Protein AF-A0AAW8ALJ7-F1 (afdb_monomer_lite)

Foldseek 3Di:
DKKFKCADDDPDDDTPDIDDLPDDCPPDDDFRPDPRRDMDMDDDDDPDDDGDDDDDDDDDPPCPDDDDDDDPPPDDD

Secondary structure (DSSP, 8-state):
-EEEEEESSSS-SS-SEEEETTS--TT------STT--EEEEEE--SS------------STT--------S-S---

Sequence (77 aa):
DTLKIFEGIAATGTPLFVAGASTALVGQSFTAADASGCLTFQWISDASDVDAGWSALITTGPNAGSDASYSVCSDAP

pLDDT: mean 83.67, std 14.06, range [45.91, 97.19]

Structure (mmCIF, N/CA/C/O backbone):
data_AF-A0AAW8ALJ7-F1
#
_entry.id   AF-A0AAW8ALJ7-F1
#
loop_
_atom_site.group_PDB
_atom_site.id
_atom_site.type_symbol
_atom_site.label_atom_id
_atom_site.label_alt_id
_atom_site.label_comp_id
_atom_site.label_asym_id
_atom_site.label_entity_id
_atom_site.label_seq_id
_atom_site.pdbx_PDB_ins_code
_atom_site.Cartn_x
_atom_site.Cartn_y
_atom_site.Cartn_z
_atom_site.occupancy
_atom_site.B_iso_or_equiv
_atom_site.auth_seq_id
_atom_site.auth_comp_id
_atom_site.auth_asym_id
_atom_site.auth_atom_id
_atom_site.pdbx_PDB_model_num
ATOM 1 N N . ASP A 1 1 ? 11.164 -1.524 -9.107 1.00 89.56 1 ASP A N 1
ATOM 2 C CA . ASP A 1 1 ? 9.935 -0.968 -8.474 1.00 89.56 1 ASP A CA 1
ATOM 3 C C . ASP A 1 1 ? 9.496 -1.618 -7.151 1.00 89.56 1 ASP A C 1
ATOM 5 O O . ASP A 1 1 ? 9.816 -2.775 -6.875 1.00 89.56 1 ASP A O 1
ATOM 9 N N . THR A 1 2 ? 8.748 -0.894 -6.301 1.00 93.50 2 THR A N 1
ATOM 10 C CA . THR A 1 2 ? 8.236 -1.382 -5.000 1.00 93.50 2 THR A CA 1
ATOM 11 C C . THR A 1 2 ? 6.913 -0.726 -4.574 1.00 93.50 2 THR A C 1
ATOM 13 O O . THR A 1 2 ? 6.795 0.500 -4.554 1.00 93.50 2 THR A O 1
ATOM 16 N N . LEU A 1 3 ? 5.952 -1.543 -4.127 1.00 95.88 3 LEU A N 1
ATOM 17 C CA . LEU A 1 3 ? 4.718 -1.128 -3.452 1.00 95.88 3 LEU A CA 1
ATOM 18 C C . LEU A 1 3 ? 4.867 -1.282 -1.937 1.00 95.88 3 LEU A C 1
ATOM 20 O O . LEU A 1 3 ? 5.267 -2.338 -1.445 1.00 95.88 3 LEU A O 1
ATOM 24 N N . LYS A 1 4 ? 4.488 -0.247 -1.191 1.00 97.19 4 LYS A N 1
ATOM 25 C CA . LYS A 1 4 ? 4.380 -0.273 0.269 1.00 97.19 4 LYS A CA 1
ATOM 26 C C . LYS A 1 4 ? 2.973 0.119 0.697 1.00 97.19 4 LYS A C 1
ATOM 28 O O . LYS A 1 4 ? 2.396 1.049 0.132 1.00 97.19 4 LYS A O 1
ATOM 33 N N . ILE A 1 5 ? 2.453 -0.562 1.712 1.00 96.75 5 ILE A N 1
ATOM 34 C CA . ILE A 1 5 ? 1.156 -0.260 2.329 1.00 96.75 5 ILE A CA 1
ATOM 35 C C . ILE A 1 5 ? 1.408 0.089 3.791 1.00 96.75 5 ILE A C 1
ATOM 37 O O . ILE A 1 5 ? 2.075 -0.667 4.496 1.00 96.75 5 ILE A O 1
ATOM 41 N N . PHE A 1 6 ? 0.888 1.224 4.239 1.00 96.12 6 PHE A N 1
ATOM 42 C CA . PHE A 1 6 ? 1.015 1.726 5.605 1.00 96.12 6 PHE A CA 1
ATOM 43 C C . PHE A 1 6 ? -0.361 1.832 6.261 1.00 96.12 6 PHE A C 1
ATOM 45 O O . PHE A 1 6 ? -1.348 2.108 5.576 1.00 96.12 6 PHE A O 1
ATOM 52 N N . GLU A 1 7 ? -0.400 1.646 7.582 1.00 94.69 7 GLU A N 1
ATOM 53 C CA . GLU A 1 7 ? -1.549 2.067 8.386 1.00 94.69 7 GLU A CA 1
ATOM 54 C C . GLU A 1 7 ? -1.641 3.588 8.427 1.00 94.69 7 GLU A C 1
ATOM 56 O O . GLU A 1 7 ? -0.629 4.293 8.518 1.00 94.69 7 GLU A O 1
ATOM 61 N N . GLY A 1 8 ? -2.874 4.070 8.413 1.00 89.94 8 GLY A N 1
ATOM 62 C CA . GLY A 1 8 ? -3.197 5.463 8.616 1.00 89.94 8 GLY A CA 1
ATOM 63 C C . GLY A 1 8 ? -3.014 6.357 7.404 1.00 89.94 8 GLY A C 1
ATOM 64 O O . GLY A 1 8 ? -2.915 5.931 6.251 1.00 89.94 8 GLY A O 1
ATOM 65 N N . ILE A 1 9 ? -3.008 7.657 7.690 1.00 88.12 9 ILE A N 1
ATOM 66 C CA . ILE A 1 9 ? -3.079 8.736 6.695 1.00 88.12 9 ILE A CA 1
ATOM 67 C C . ILE A 1 9 ? -1.720 9.150 6.108 1.00 88.12 9 ILE A C 1
ATOM 69 O O . ILE A 1 9 ? -1.659 10.104 5.332 1.00 88.12 9 ILE A O 1
ATOM 73 N N . ALA A 1 10 ? -0.620 8.509 6.512 1.00 89.12 10 ALA A N 1
ATOM 74 C CA . ALA A 1 10 ? 0.720 8.886 6.075 1.00 89.12 10 ALA A CA 1
ATOM 75 C C . ALA A 1 10 ? 1.626 7.670 5.849 1.00 89.12 10 ALA A C 1
ATOM 77 O O . ALA A 1 10 ? 1.595 6.697 6.597 1.00 89.12 10 ALA A O 1
ATOM 78 N N . ALA A 1 11 ? 2.513 7.767 4.853 1.00 93.81 11 ALA A N 1
ATOM 79 C CA . ALA A 1 11 ? 3.544 6.767 4.560 1.00 93.81 11 ALA A CA 1
ATOM 80 C C . ALA A 1 11 ? 4.742 6.890 5.522 1.00 93.81 11 ALA A C 1
ATOM 82 O O . ALA A 1 11 ? 5.881 7.119 5.113 1.00 93.81 11 ALA A O 1
ATOM 83 N N . THR A 1 12 ? 4.470 6.808 6.822 1.00 91.75 12 THR A N 1
ATOM 84 C CA . THR A 1 12 ? 5.455 6.979 7.896 1.00 91.75 12 THR A CA 1
ATOM 85 C C . THR A 1 12 ? 5.522 5.732 8.768 1.00 91.75 12 THR A C 1
ATOM 87 O O . THR A 1 12 ? 4.503 5.099 9.021 1.00 91.75 12 THR A O 1
ATOM 90 N N . GLY A 1 13 ? 6.711 5.403 9.276 1.00 89.19 13 GLY A N 1
ATOM 91 C CA . GLY A 1 13 ? 6.905 4.239 10.146 1.00 89.19 13 GLY A CA 1
ATOM 92 C C . GLY A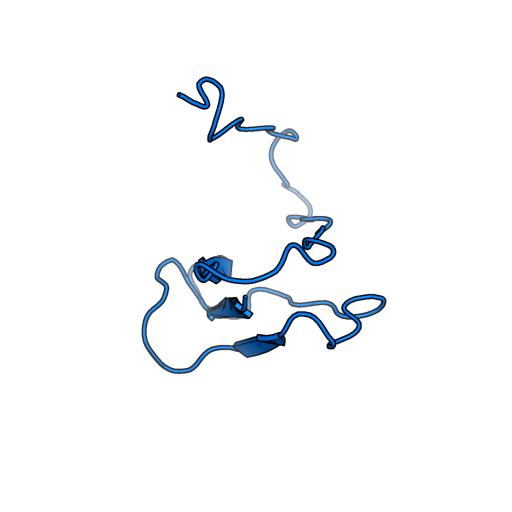 1 13 ? 7.086 2.924 9.380 1.00 89.19 13 GLY A C 1
ATOM 93 O O . GLY A 1 13 ? 7.574 2.914 8.249 1.00 89.19 13 GLY A O 1
ATOM 94 N N . THR A 1 14 ? 6.748 1.806 10.027 1.00 95.38 14 THR A N 1
ATOM 95 C CA . THR A 1 14 ? 6.889 0.459 9.454 1.00 95.38 14 THR A CA 1
ATOM 96 C C . THR A 1 14 ? 5.695 0.137 8.548 1.00 95.38 14 THR A C 1
ATOM 98 O O . THR A 1 14 ? 4.562 0.200 9.026 1.00 95.38 14 THR A O 1
ATOM 101 N N . PRO A 1 15 ? 5.910 -0.241 7.274 1.00 97.00 15 PRO A N 1
ATOM 102 C CA . PRO A 1 15 ? 4.825 -0.680 6.402 1.00 97.00 15 PRO A CA 1
ATOM 103 C C . PRO A 1 15 ? 4.150 -1.952 6.930 1.00 97.00 15 PRO A C 1
ATOM 105 O O . PRO A 1 15 ? 4.826 -2.862 7.410 1.00 97.00 15 PRO A O 1
ATOM 108 N N . LEU A 1 16 ? 2.833 -2.054 6.747 1.00 96.12 16 LEU A N 1
ATOM 109 C CA . LEU A 1 16 ? 2.086 -3.308 6.882 1.00 96.12 16 LEU A CA 1
ATOM 110 C C . LEU A 1 16 ? 2.546 -4.349 5.861 1.00 96.12 16 LEU A C 1
ATOM 112 O O . LEU A 1 16 ? 2.512 -5.550 6.120 1.00 96.12 16 LEU A O 1
ATOM 116 N N . PHE A 1 17 ? 2.938 -3.877 4.679 1.00 97.06 17 PHE A N 1
ATOM 117 C CA . PHE A 1 17 ? 3.322 -4.730 3.570 1.00 97.06 17 PHE A CA 1
ATOM 118 C C . PHE A 1 17 ? 4.317 -4.034 2.649 1.00 97.06 17 PHE A C 1
ATOM 120 O O . PHE A 1 17 ? 4.248 -2.819 2.442 1.00 97.06 17 PHE A O 1
ATOM 127 N N . VAL A 1 18 ? 5.224 -4.829 2.083 1.00 96.81 18 VAL A N 1
ATOM 128 C CA . VAL A 1 18 ? 6.204 -4.412 1.079 1.00 96.81 18 VAL A CA 1
ATOM 129 C C . VAL A 1 18 ? 6.264 -5.493 0.004 1.00 96.81 18 VAL A C 1
ATOM 131 O O . VAL A 1 18 ? 6.500 -6.658 0.320 1.00 96.81 18 VAL A O 1
ATOM 134 N N . ALA A 1 19 ? 6.069 -5.107 -1.253 1.00 95.75 19 ALA A N 1
ATOM 135 C CA . ALA A 1 19 ? 6.155 -5.990 -2.411 1.00 95.75 19 ALA A CA 1
ATOM 136 C C . ALA A 1 19 ? 7.018 -5.370 -3.507 1.00 95.75 19 ALA A C 1
ATOM 138 O O . ALA A 1 19 ? 6.882 -4.186 -3.814 1.00 95.75 19 ALA A O 1
ATOM 139 N N . GLY A 1 20 ? 7.884 -6.186 -4.105 1.00 92.62 20 GLY A N 1
ATOM 140 C CA . GLY A 1 20 ? 8.608 -5.842 -5.328 1.00 92.62 20 GLY A CA 1
ATOM 141 C C . GLY A 1 20 ? 7.906 -6.400 -6.566 1.00 92.62 20 GLY A C 1
ATOM 142 O O . GLY A 1 20 ? 6.894 -7.091 -6.454 1.00 92.62 20 GLY A O 1
ATOM 143 N N . ALA A 1 21 ? 8.479 -6.155 -7.743 1.00 87.81 21 ALA A N 1
ATOM 144 C CA . ALA A 1 21 ? 7.917 -6.583 -9.028 1.00 87.81 21 ALA A CA 1
ATOM 145 C C . ALA A 1 21 ? 7.652 -8.099 -9.145 1.00 87.81 21 ALA A C 1
ATOM 147 O O . ALA A 1 21 ? 6.702 -8.525 -9.793 1.00 87.81 21 ALA A O 1
ATOM 148 N N . SER A 1 22 ? 8.454 -8.934 -8.477 1.00 88.88 22 SER A N 1
ATOM 149 C CA . SER A 1 22 ? 8.301 -10.394 -8.505 1.00 88.88 22 SER A CA 1
ATOM 150 C C . SER A 1 22 ? 7.342 -10.945 -7.442 1.00 88.88 22 SER A C 1
ATOM 152 O O . SER A 1 22 ? 7.203 -12.162 -7.306 1.00 88.88 22 SER A O 1
ATOM 154 N N . THR A 1 23 ? 6.725 -10.089 -6.624 1.00 92.19 23 THR A N 1
ATOM 155 C CA . THR A 1 23 ? 5.822 -10.513 -5.549 1.00 92.19 23 THR A CA 1
ATOM 156 C C . THR A 1 23 ? 4.391 -10.635 -6.074 1.00 92.19 23 THR A C 1
ATOM 158 O O . THR A 1 23 ? 3.792 -9.651 -6.497 1.00 92.19 23 THR A O 1
ATOM 161 N N . ALA A 1 24 ? 3.803 -11.834 -6.003 1.00 90.38 24 ALA A N 1
ATOM 162 C CA . ALA A 1 24 ? 2.400 -12.034 -6.361 1.00 90.38 24 ALA A CA 1
ATOM 163 C C . ALA A 1 24 ? 1.470 -11.329 -5.356 1.00 90.38 24 ALA A C 1
ATOM 165 O O . ALA A 1 24 ? 1.508 -11.614 -4.160 1.00 90.38 24 ALA A O 1
ATOM 166 N N . LEU A 1 25 ? 0.620 -10.425 -5.852 1.00 90.81 25 LEU A N 1
ATOM 167 C CA . LEU A 1 25 ? -0.341 -9.667 -5.036 1.00 90.81 25 LEU A CA 1
ATOM 168 C C . LEU A 1 25 ? -1.730 -10.323 -4.960 1.00 90.81 25 LEU A C 1
ATOM 170 O O . LEU A 1 25 ? -2.567 -9.921 -4.154 1.00 90.81 25 LEU A O 1
ATOM 174 N N . VAL A 1 26 ? -1.992 -11.330 -5.797 1.00 90.19 26 VAL A N 1
ATOM 175 C CA . VAL A 1 26 ? -3.287 -12.019 -5.849 1.00 90.19 26 VAL A CA 1
ATOM 176 C C . VAL A 1 26 ? -3.567 -12.713 -4.516 1.00 90.19 26 VAL A C 1
ATOM 17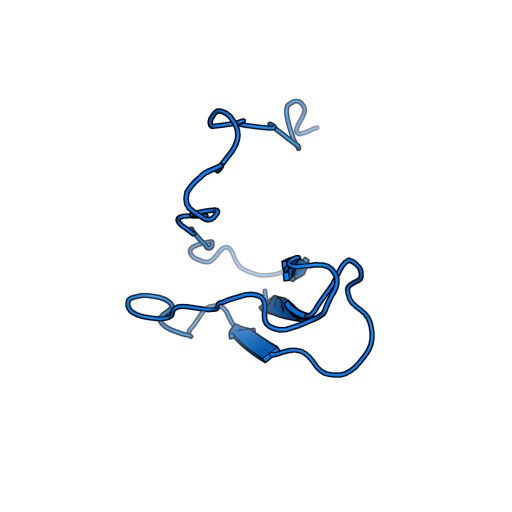8 O O . VAL A 1 26 ? -2.748 -13.486 -4.029 1.00 90.19 26 VAL A O 1
ATOM 181 N N . GLY A 1 27 ? -4.744 -12.453 -3.946 1.00 90.56 27 GLY A N 1
ATOM 182 C CA . GLY A 1 27 ? -5.177 -13.036 -2.673 1.00 90.56 27 GLY A CA 1
ATOM 183 C C . GLY A 1 27 ? -4.727 -12.265 -1.430 1.00 90.56 27 GLY A C 1
ATOM 184 O O . GLY A 1 27 ? -5.154 -12.613 -0.333 1.00 90.56 27 GLY A O 1
ATOM 185 N N . GLN A 1 28 ? -3.928 -11.205 -1.582 1.00 94.00 28 GLN A N 1
ATOM 186 C CA . GLN A 1 28 ? -3.573 -10.329 -0.467 1.00 94.00 28 GLN A CA 1
ATOM 187 C C . GLN A 1 28 ? -4.728 -9.371 -0.153 1.00 94.00 28 GLN A C 1
ATOM 189 O O . GLN A 1 28 ? -5.262 -8.711 -1.043 1.00 94.00 28 GLN A O 1
ATOM 194 N N . SER A 1 29 ? -5.090 -9.267 1.126 1.00 93.12 29 SER A N 1
ATOM 195 C CA . SER A 1 29 ? -6.111 -8.339 1.620 1.00 93.12 29 SER A CA 1
ATOM 196 C C . SER A 1 29 ? -5.612 -7.608 2.858 1.00 93.12 29 SER A C 1
ATOM 198 O O . SER A 1 29 ? -5.064 -8.238 3.764 1.00 93.12 29 SER A O 1
ATOM 200 N N . PHE A 1 30 ? -5.856 -6.302 2.916 1.00 92.81 30 PHE A N 1
ATOM 201 C CA . PHE A 1 30 ? -5.484 -5.448 4.039 1.00 92.81 30 PHE A CA 1
ATOM 202 C C . PHE A 1 30 ? -6.713 -4.673 4.506 1.00 92.81 30 PHE A C 1
ATOM 204 O O . PHE A 1 30 ? -7.462 -4.149 3.683 1.00 92.81 30 PHE A O 1
ATOM 211 N N . THR A 1 31 ? -6.900 -4.597 5.821 1.00 91.00 31 THR A N 1
ATOM 212 C CA . THR A 1 31 ? -7.990 -3.851 6.455 1.00 91.00 31 THR A CA 1
ATOM 213 C C . THR A 1 31 ? -7.371 -2.791 7.345 1.00 91.00 31 THR A C 1
ATOM 215 O O . THR A 1 31 ? -6.551 -3.143 8.189 1.00 91.00 31 THR A O 1
ATOM 218 N N . ALA A 1 32 ? -7.776 -1.529 7.170 1.00 90.50 32 ALA A N 1
ATOM 219 C CA . ALA A 1 32 ? -7.377 -0.457 8.073 1.00 90.50 32 AL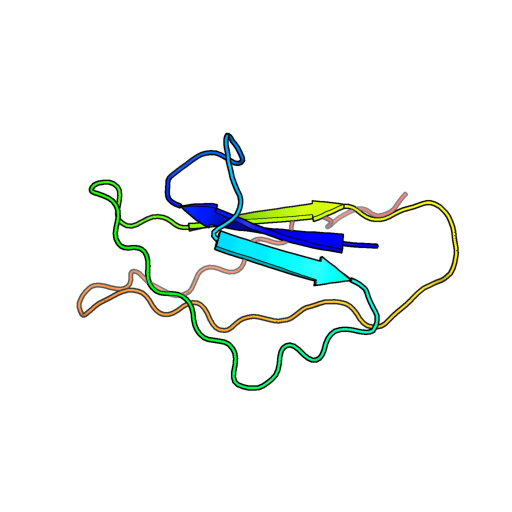A A CA 1
ATOM 220 C C . ALA A 1 32 ? -7.861 -0.774 9.493 1.00 90.50 32 ALA A C 1
ATOM 222 O O . ALA A 1 32 ? -9.062 -0.954 9.722 1.00 90.50 32 ALA A O 1
ATOM 223 N N . ALA A 1 33 ? -6.925 -0.873 10.425 1.00 89.56 33 ALA A N 1
ATOM 224 C CA . ALA A 1 33 ? -7.182 -1.204 11.820 1.00 89.56 33 ALA A CA 1
ATOM 225 C C . ALA A 1 33 ? -6.946 -0.017 12.758 1.00 89.56 33 ALA A C 1
ATOM 227 O O . ALA A 1 33 ? -7.354 -0.071 13.922 1.00 89.56 33 ALA A O 1
ATOM 228 N N . ASP A 1 34 ? -6.282 1.041 12.290 1.00 86.44 34 ASP A N 1
ATOM 229 C CA . ASP A 1 34 ? -6.064 2.224 13.105 1.00 86.44 34 ASP A CA 1
ATOM 230 C C . ASP A 1 34 ? -7.336 3.081 13.258 1.00 86.44 34 ASP A C 1
ATOM 232 O O . ASP A 1 34 ? -8.348 2.907 12.575 1.00 86.44 34 ASP A O 1
ATOM 236 N N . ALA A 1 35 ? -7.289 4.037 14.188 1.00 85.06 35 ALA A N 1
ATOM 237 C CA . ALA A 1 35 ? -8.428 4.906 14.481 1.00 85.06 35 ALA A CA 1
ATOM 238 C C . ALA A 1 35 ? -8.808 5.845 13.320 1.00 85.06 35 ALA A C 1
ATOM 240 O O . ALA A 1 35 ? -9.898 6.417 13.340 1.00 85.06 35 ALA A O 1
ATOM 241 N N . SER A 1 36 ? -7.926 6.033 12.335 1.00 85.94 36 SER A N 1
ATOM 242 C CA . SER A 1 36 ? -8.223 6.827 11.142 1.00 85.94 36 SER A CA 1
ATOM 243 C C . SER A 1 36 ? -9.018 6.037 10.102 1.00 85.94 36 SER A C 1
ATOM 245 O O . SER A 1 36 ? -9.663 6.643 9.246 1.00 85.94 36 SER A O 1
ATOM 247 N N . GLY A 1 37 ? -8.986 4.700 10.168 1.00 84.56 37 GLY A N 1
ATOM 248 C CA . GLY A 1 37 ? -9.644 3.823 9.200 1.00 84.56 37 GLY A CA 1
ATOM 249 C C . GLY A 1 37 ? -9.072 3.955 7.787 1.00 84.56 37 GLY A C 1
ATOM 250 O O . GLY A 1 37 ? -9.758 3.634 6.817 1.00 84.56 37 GLY A O 1
ATOM 251 N N . CYS A 1 38 ? -7.841 4.456 7.659 1.00 88.44 38 CYS A N 1
ATOM 252 C CA . CYS A 1 38 ? -7.190 4.735 6.386 1.00 88.44 38 CYS A CA 1
ATOM 253 C C . CYS A 1 38 ? -6.011 3.788 6.142 1.00 88.44 38 CYS A C 1
ATOM 255 O O . CYS A 1 38 ? -5.324 3.376 7.069 1.00 88.44 38 CYS A O 1
ATOM 257 N N . LEU A 1 39 ? -5.753 3.491 4.868 1.00 92.50 39 LEU A N 1
ATOM 258 C CA . LEU A 1 39 ? -4.510 2.877 4.407 1.00 92.50 39 LEU A CA 1
ATOM 259 C C . LEU A 1 39 ? -3.813 3.848 3.460 1.00 92.50 39 LEU A C 1
ATOM 261 O O . LEU A 1 39 ? -4.458 4.439 2.591 1.00 92.50 39 LEU A O 1
ATOM 265 N N . THR A 1 40 ? -2.494 3.961 3.580 1.00 93.44 40 THR A N 1
ATOM 266 C CA . THR A 1 40 ? -1.678 4.738 2.643 1.00 93.44 40 THR A CA 1
ATOM 267 C C . THR A 1 40 ? -0.879 3.806 1.742 1.00 93.44 40 THR A C 1
ATOM 269 O O . THR A 1 40 ? -0.109 2.970 2.215 1.00 93.44 40 THR A O 1
ATOM 272 N N . PHE A 1 41 ? -1.026 3.985 0.431 1.00 94.75 41 PHE A N 1
ATOM 273 C CA . PHE A 1 41 ? -0.300 3.236 -0.591 1.00 94.75 41 PHE A CA 1
ATOM 274 C C . PHE A 1 41 ? 0.824 4.104 -1.155 1.00 94.75 41 PHE A C 1
ATOM 276 O O . PHE A 1 41 ? 0.588 5.227 -1.597 1.00 94.75 41 PHE A O 1
ATOM 283 N N . GLN A 1 42 ? 2.049 3.584 -1.159 1.00 95.69 42 GLN A N 1
ATOM 284 C CA . GLN A 1 42 ? 3.209 4.242 -1.752 1.00 95.69 42 GLN A CA 1
ATOM 285 C C . GLN A 1 42 ? 3.815 3.331 -2.816 1.00 95.69 42 GLN A C 1
ATOM 287 O O . GLN A 1 42 ? 4.355 2.270 -2.501 1.00 95.69 42 GLN A O 1
ATOM 292 N N . TRP A 1 43 ? 3.746 3.772 -4.069 1.00 93.56 43 TRP A N 1
ATOM 293 C CA . TRP A 1 43 ? 4.441 3.148 -5.188 1.00 93.56 43 TRP A CA 1
ATOM 294 C C . TRP A 1 43 ? 5.713 3.929 -5.499 1.00 93.56 43 TRP A C 1
ATOM 296 O O . TRP A 1 43 ? 5.666 5.145 -5.682 1.00 93.56 43 TRP A O 1
ATOM 306 N N . ILE A 1 44 ? 6.844 3.232 -5.536 1.00 92.56 44 ILE A N 1
ATOM 307 C CA . ILE A 1 44 ? 8.143 3.799 -5.892 1.00 92.56 44 ILE A CA 1
ATOM 308 C C . ILE A 1 44 ? 8.642 3.027 -7.103 1.00 92.56 44 ILE A C 1
ATOM 310 O O . ILE A 1 44 ? 8.951 1.839 -6.991 1.00 92.56 44 ILE A O 1
ATOM 314 N N . SER A 1 45 ? 8.715 3.710 -8.239 1.00 92.12 45 SER A N 1
ATOM 315 C CA . SER A 1 45 ? 9.351 3.172 -9.435 1.00 92.12 45 SER A CA 1
ATOM 316 C C . SER A 1 45 ? 10.814 3.609 -9.502 1.00 92.12 45 SER A C 1
ATOM 318 O O . SER A 1 45 ? 11.169 4.673 -8.983 1.00 92.12 45 SER A O 1
ATOM 320 N N . ASP A 1 46 ? 11.663 2.766 -10.078 1.00 89.12 46 ASP A N 1
ATOM 321 C CA . ASP A 1 46 ? 13.052 3.098 -10.393 1.00 89.12 46 ASP A CA 1
ATOM 322 C C . ASP A 1 46 ? 13.232 3.369 -11.900 1.00 89.12 46 ASP A C 1
ATOM 324 O O . ASP A 1 46 ? 12.266 3.495 -12.646 1.00 89.12 46 ASP A O 1
ATOM 328 N N . ALA A 1 47 ? 14.471 3.599 -12.338 1.00 91.50 47 ALA A N 1
ATOM 329 C CA . ALA A 1 47 ? 14.762 4.009 -13.714 1.00 91.50 47 ALA A CA 1
ATOM 330 C C . ALA A 1 47 ? 15.003 2.828 -14.672 1.00 91.50 47 ALA A C 1
ATOM 332 O O . ALA A 1 47 ? 15.452 3.049 -15.799 1.00 91.50 47 ALA A O 1
ATOM 333 N N . SER A 1 48 ? 14.790 1.590 -14.223 1.00 88.44 48 SER A N 1
ATOM 334 C CA . SER A 1 48 ? 15.176 0.381 -14.948 1.00 88.44 48 SER A CA 1
ATOM 335 C C . SER A 1 48 ? 14.030 -0.602 -15.089 1.00 88.44 48 SER A C 1
ATOM 337 O O . SER A 1 48 ? 13.316 -0.857 -14.129 1.00 88.44 48 SER A O 1
ATOM 339 N N . ASP A 1 49 ? 13.952 -1.203 -16.279 1.00 88.31 49 ASP A N 1
ATOM 340 C CA . ASP A 1 49 ? 12.940 -2.185 -16.663 1.00 88.31 49 ASP A CA 1
ATOM 341 C C . ASP A 1 49 ? 11.494 -1.673 -16.500 1.00 88.31 49 ASP A C 1
ATOM 343 O O . ASP A 1 49 ? 11.212 -0.634 -15.910 1.00 88.31 49 ASP A O 1
ATOM 347 N N . VAL A 1 50 ? 10.546 -2.344 -17.150 1.00 87.44 50 VAL A N 1
ATOM 348 C CA . VAL A 1 50 ? 9.121 -2.043 -16.982 1.00 87.44 50 VAL A CA 1
ATOM 349 C C . VAL A 1 50 ? 8.433 -3.352 -16.673 1.00 87.44 50 VAL A C 1
ATOM 351 O O . VAL A 1 50 ? 8.266 -4.199 -17.553 1.00 87.44 50 VAL A O 1
ATOM 354 N N . ASP A 1 51 ? 8.048 -3.504 -15.415 1.00 86.38 51 ASP A N 1
ATOM 355 C CA . ASP A 1 51 ? 7.347 -4.681 -14.930 1.00 86.38 51 ASP A CA 1
ATOM 356 C C . ASP A 1 51 ? 5.829 -4.475 -14.924 1.00 86.38 51 ASP A C 1
ATOM 358 O O . ASP A 1 51 ? 5.296 -3.385 -15.161 1.00 86.38 51 ASP A O 1
ATOM 362 N N . ALA A 1 52 ? 5.100 -5.556 -14.646 1.00 86.00 52 ALA A N 1
ATOM 363 C CA . ALA A 1 52 ? 3.678 -5.453 -14.370 1.00 86.00 52 ALA A CA 1
ATOM 364 C C . ALA A 1 52 ? 3.450 -4.572 -13.128 1.00 86.00 52 ALA A C 1
ATOM 366 O O . ALA A 1 52 ? 4.069 -4.771 -12.083 1.00 86.00 52 ALA A O 1
ATOM 367 N N . GLY A 1 53 ? 2.537 -3.605 -13.245 1.00 87.38 53 GLY A N 1
ATOM 368 C CA . GLY A 1 53 ? 2.143 -2.749 -12.129 1.00 87.38 53 GLY A CA 1
ATOM 369 C C . GLY A 1 53 ? 1.307 -3.481 -11.072 1.00 87.38 53 GLY A C 1
ATOM 370 O O . GLY A 1 53 ? 1.1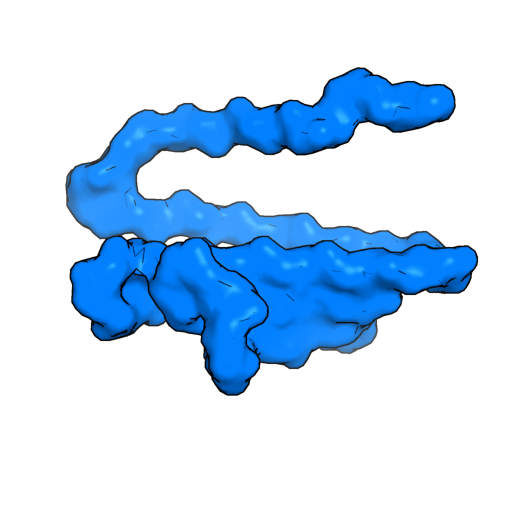87 -4.705 -11.056 1.00 87.38 53 GLY A O 1
ATOM 371 N N . TRP A 1 54 ? 0.664 -2.709 -10.197 1.00 90.19 54 TRP A N 1
ATOM 372 C CA . TRP A 1 54 ? -0.251 -3.229 -9.182 1.00 90.19 54 TRP A CA 1
ATOM 373 C C . TRP A 1 54 ? -1.693 -2.795 -9.458 1.00 90.19 54 TRP A C 1
ATOM 375 O O . TRP A 1 54 ? -1.955 -1.766 -10.078 1.00 90.19 54 TRP A O 1
ATOM 385 N N . SER A 1 55 ? -2.642 -3.594 -8.978 1.00 89.94 55 SER A N 1
ATOM 386 C CA . SER A 1 55 ? -4.068 -3.279 -8.986 1.00 89.94 55 SER A CA 1
ATOM 387 C C . SER A 1 55 ? -4.658 -3.702 -7.649 1.00 89.94 55 SER A C 1
ATOM 389 O O . SER A 1 55 ? -4.301 -4.757 -7.121 1.00 89.94 55 SER A O 1
ATOM 391 N N . ALA A 1 56 ? -5.535 -2.875 -7.090 1.00 89.69 56 ALA A N 1
ATOM 392 C CA . ALA A 1 56 ? -6.227 -3.167 -5.847 1.00 89.69 56 ALA A CA 1
ATOM 393 C C . ALA A 1 56 ? -7.708 -2.821 -5.982 1.00 89.69 56 ALA A C 1
ATOM 395 O O . ALA A 1 56 ? -8.067 -1.791 -6.553 1.00 89.69 56 ALA A O 1
ATOM 396 N N . LEU A 1 57 ? -8.556 -3.673 -5.409 1.00 88.69 57 LEU A N 1
ATOM 397 C CA . LEU A 1 57 ? -9.951 -3.350 -5.149 1.00 88.69 57 LEU A CA 1
ATOM 398 C C . LEU A 1 57 ? -10.036 -2.735 -3.753 1.00 88.69 57 LEU A C 1
ATOM 400 O O . LEU A 1 57 ? -9.751 -3.406 -2.762 1.00 88.69 57 LEU A O 1
ATOM 404 N N . ILE A 1 58 ? -10.418 -1.464 -3.677 1.00 86.19 58 ILE A N 1
ATOM 405 C CA . ILE A 1 58 ? -10.574 -0.757 -2.406 1.00 86.19 58 ILE A CA 1
ATOM 406 C C . ILE A 1 58 ? -12.049 -0.798 -2.024 1.00 86.19 58 ILE A C 1
ATOM 408 O O . ILE A 1 58 ? -12.873 -0.118 -2.625 1.00 86.19 58 ILE A O 1
ATOM 412 N N . THR A 1 59 ? -12.378 -1.593 -1.010 1.00 80.44 59 THR A N 1
ATOM 413 C CA . THR A 1 59 ? -13.715 -1.613 -0.413 1.00 80.44 59 THR A CA 1
ATOM 414 C C . THR A 1 59 ? -13.694 -0.825 0.885 1.00 80.44 59 THR A C 1
ATOM 416 O O . THR A 1 59 ? -12.909 -1.130 1.783 1.00 80.44 59 THR A O 1
ATOM 419 N N . THR A 1 60 ? -14.568 0.161 1.018 1.00 71.19 60 THR A N 1
ATOM 420 C CA . THR A 1 60 ? -14.855 0.786 2.316 1.00 71.19 60 THR A CA 1
ATOM 421 C C . THR A 1 60 ? -16.052 0.067 2.970 1.00 71.19 60 THR A C 1
ATOM 423 O O . THR A 1 60 ? -16.687 -0.774 2.334 1.00 71.19 60 THR A O 1
ATOM 426 N N . GLY A 1 61 ? -16.299 0.279 4.271 1.00 66.94 61 GLY A N 1
ATOM 427 C CA . GLY A 1 61 ? -17.351 -0.427 5.030 1.00 66.94 61 GLY A CA 1
ATOM 428 C C . GLY A 1 61 ? -18.785 -0.146 4.535 1.00 66.94 61 GLY A C 1
ATOM 429 O O . GLY A 1 61 ? -18.962 0.382 3.447 1.00 66.94 61 GLY A O 1
ATOM 430 N N . PRO A 1 62 ? -19.846 -0.419 5.323 1.00 55.91 62 PRO A N 1
ATOM 431 C CA . PRO A 1 62 ? -21.246 -0.254 4.887 1.00 55.91 62 PRO A CA 1
ATOM 432 C C . PRO A 1 62 ? -21.621 1.134 4.329 1.00 55.91 62 PRO A C 1
ATOM 434 O O . PRO A 1 62 ? -22.635 1.258 3.656 1.00 55.91 62 PRO A O 1
ATOM 437 N N . ASN A 1 63 ? -20.797 2.155 4.592 1.00 52.41 63 ASN A N 1
ATOM 438 C CA . ASN A 1 63 ? -20.898 3.505 4.037 1.00 52.41 63 ASN A CA 1
ATOM 439 C C . ASN A 1 63 ? -19.655 3.864 3.217 1.00 52.41 63 ASN A C 1
ATOM 441 O O . ASN A 1 63 ? -19.092 4.950 3.361 1.00 52.41 63 ASN A O 1
ATOM 445 N N . ALA A 1 64 ? -19.190 2.928 2.398 1.00 53.22 64 ALA A N 1
ATOM 446 C CA . ALA A 1 64 ? -18.308 3.241 1.304 1.00 53.22 64 ALA A CA 1
ATOM 447 C C . ALA A 1 64 ? -18.962 4.354 0.498 1.00 53.22 64 ALA A C 1
ATOM 449 O O . ALA A 1 64 ? -20.069 4.175 -0.006 1.00 53.22 64 ALA A O 1
ATOM 450 N N . GLY A 1 65 ? -18.347 5.532 0.451 1.00 54.94 65 GLY A N 1
ATOM 451 C CA . GLY A 1 65 ? -18.818 6.575 -0.451 1.00 54.94 65 GLY A CA 1
ATOM 452 C C . GLY A 1 65 ? -18.868 6.057 -1.893 1.00 54.94 65 GLY A C 1
ATOM 453 O O . GLY A 1 65 ? -18.447 4.943 -2.195 1.00 54.94 65 GLY A O 1
ATOM 454 N N . SER A 1 66 ? -19.379 6.870 -2.808 1.00 59.31 66 SER A N 1
ATOM 455 C CA . SER A 1 66 ? -19.389 6.500 -4.222 1.00 59.31 66 SER A CA 1
ATOM 456 C C . SER A 1 66 ? -17.974 6.210 -4.730 1.00 59.31 66 SER A C 1
ATOM 458 O O . SER A 1 66 ? -17.033 6.922 -4.369 1.00 59.31 66 SER A O 1
ATOM 460 N N . ASP A 1 67 ? -17.847 5.209 -5.603 1.00 61.06 67 ASP A N 1
ATOM 461 C CA . ASP A 1 67 ? -16.603 4.923 -6.315 1.00 61.06 67 ASP A CA 1
ATOM 462 C C . ASP A 1 67 ? -16.073 6.205 -6.971 1.00 61.06 67 ASP A C 1
ATOM 464 O O . ASP A 1 67 ? -16.780 6.879 -7.727 1.00 61.06 67 ASP A O 1
ATOM 468 N N . ALA A 1 68 ? -14.824 6.553 -6.673 1.00 57.94 68 ALA A N 1
ATOM 469 C CA . ALA A 1 68 ? -14.146 7.694 -7.265 1.00 57.94 68 ALA A CA 1
ATOM 470 C C . ALA A 1 68 ? -12.891 7.210 -7.991 1.00 57.94 68 ALA A C 1
ATOM 472 O O . ALA A 1 68 ? -12.008 6.596 -7.398 1.00 57.94 68 ALA A O 1
ATOM 473 N N . SER A 1 69 ? -12.799 7.510 -9.283 1.00 63.47 69 SER A N 1
ATOM 474 C CA . SER A 1 69 ? -11.567 7.360 -10.052 1.00 63.47 69 SER A CA 1
ATOM 475 C C . SER A 1 69 ? -10.857 8.708 -10.112 1.00 63.47 69 SER A C 1
ATOM 477 O O . SER A 1 69 ? -11.429 9.679 -10.608 1.00 63.47 69 SER A O 1
ATOM 479 N N . TYR A 1 70 ? -9.613 8.769 -9.647 1.00 60.41 70 TYR A N 1
ATOM 480 C CA . TYR A 1 70 ? -8.759 9.939 -9.822 1.00 60.41 70 TYR A CA 1
ATOM 481 C C . TYR A 1 70 ? -7.624 9.580 -10.783 1.00 60.41 70 TYR A C 1
ATOM 483 O O . TYR A 1 70 ? -6.820 8.697 -10.490 1.00 60.41 70 TYR A O 1
ATOM 491 N N . SER A 1 71 ? -7.580 10.231 -11.948 1.00 65.44 71 SER A N 1
ATOM 492 C CA . SER A 1 71 ? -6.456 10.077 -12.874 1.00 65.44 71 SER A CA 1
ATOM 493 C C . SER A 1 71 ? -5.347 11.032 -12.450 1.00 65.44 71 SER A C 1
ATOM 495 O O . SER A 1 71 ? -5.520 12.246 -12.507 1.00 65.44 71 SER A O 1
ATOM 497 N N . VAL A 1 72 ? -4.231 10.481 -11.974 1.00 63.56 72 VAL A N 1
ATOM 498 C CA . VAL A 1 72 ? -3.112 11.266 -11.418 1.00 63.56 72 VAL A CA 1
ATOM 499 C C . VAL A 1 72 ? -2.131 11.725 -12.503 1.00 63.56 72 VAL A C 1
ATOM 501 O O . VAL A 1 72 ? -1.411 12.697 -12.305 1.00 63.56 72 VAL A O 1
ATOM 504 N N . CYS A 1 73 ? -2.129 11.056 -13.657 1.00 65.50 73 CYS A N 1
ATOM 505 C CA . CYS A 1 73 ? -1.259 11.360 -14.790 1.00 65.50 73 CYS A CA 1
ATOM 506 C C . CYS A 1 73 ? -2.112 11.482 -16.060 1.00 65.50 73 CYS A C 1
ATOM 508 O O . CYS A 1 73 ? -2.197 10.541 -16.846 1.00 65.50 73 CYS A O 1
ATOM 510 N N . SER A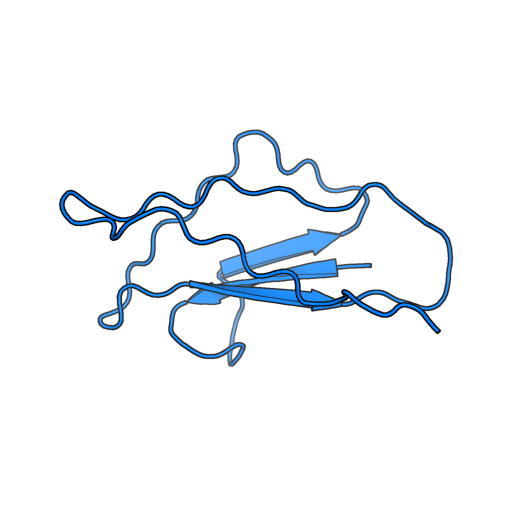 1 74 ? -2.795 12.617 -16.239 1.00 59.25 74 SER A N 1
ATOM 511 C CA . SER A 1 74 ? -3.445 12.962 -17.516 1.00 59.25 74 SER A CA 1
ATOM 512 C C . SER A 1 74 ? -2.447 13.401 -18.582 1.00 59.25 74 SER A C 1
ATOM 514 O O . SER A 1 74 ? -2.738 13.287 -19.767 1.00 59.25 74 SER A O 1
ATOM 516 N N . ASP A 1 75 ? -1.274 13.862 -18.153 1.00 58.72 75 ASP A N 1
ATOM 517 C CA . ASP A 1 75 ? -0.265 14.457 -19.014 1.00 58.72 75 ASP A CA 1
ATOM 518 C C . ASP A 1 75 ? 1.074 13.768 -18.732 1.00 58.72 75 ASP A C 1
ATOM 520 O O . ASP A 1 75 ? 1.857 14.184 -17.876 1.00 58.72 75 ASP A O 1
ATOM 524 N N . ALA A 1 76 ? 1.316 12.657 -19.430 1.00 45.91 76 ALA A N 1
ATOM 525 C CA . ALA A 1 76 ? 2.694 12.273 -19.709 1.00 45.91 76 ALA A CA 1
ATOM 526 C C . ALA A 1 76 ? 3.333 13.403 -20.549 1.00 45.91 76 ALA A C 1
ATOM 528 O O . ALA A 1 76 ? 2.618 13.988 -21.369 1.00 45.91 76 ALA A O 1
ATOM 529 N N . PRO A 1 77 ? 4.617 13.752 -20.342 1.00 54.72 77 PRO A N 1
ATOM 530 C CA . PRO A 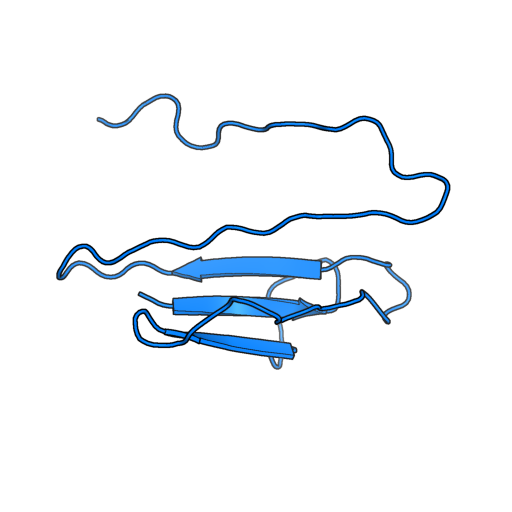1 77 ? 5.292 14.708 -21.217 1.00 54.72 77 PRO A CA 1
ATOM 531 C C . PRO A 1 77 ? 5.312 14.240 -22.678 1.00 54.72 77 PRO A C 1
ATOM 533 O O . PRO A 1 77 ? 5.302 13.008 -22.915 1.00 54.72 77 PRO A O 1
#

Radius of gyration: 14.04 Å; chains: 1; bounding box: 36×28×36 Å

Organism: Klebsiella pneumoniae (NCBI:txid573)